Protein AF-A0A6N9USU0-F1 (afdb_monomer_lite)

Structure (mmCIF, N/CA/C/O backbone):
data_AF-A0A6N9USU0-F1
#
_entry.id   AF-A0A6N9USU0-F1
#
loop_
_atom_site.group_PDB
_atom_site.id
_atom_site.type_symbol
_atom_site.label_atom_id
_atom_site.label_alt_id
_atom_site.label_comp_id
_atom_site.label_asym_id
_atom_site.label_entity_id
_atom_site.label_seq_id
_atom_site.pdbx_PDB_ins_code
_atom_site.Cartn_x
_atom_site.Cartn_y
_atom_site.Cartn_z
_atom_site.occupancy
_atom_site.B_iso_or_equiv
_atom_site.auth_seq_id
_atom_site.auth_comp_id
_atom_site.auth_asym_id
_atom_site.auth_atom_id
_atom_site.pdbx_PDB_model_num
ATOM 1 N N . ALA A 1 1 ? -13.618 12.247 -7.071 1.00 43.53 1 ALA A N 1
ATOM 2 C CA . ALA A 1 1 ? -13.849 10.985 -7.819 1.00 43.53 1 ALA A CA 1
ATOM 3 C C . ALA A 1 1 ? -12.543 10.288 -8.222 1.00 43.53 1 ALA A C 1
ATOM 5 O O . ALA A 1 1 ? -12.478 9.072 -8.107 1.00 43.53 1 ALA A O 1
ATOM 6 N N . ARG A 1 2 ? -11.499 11.025 -8.640 1.00 38.53 2 ARG A N 1
ATOM 7 C CA . ARG A 1 2 ? -10.188 10.473 -9.038 1.00 38.53 2 ARG A CA 1
ATOM 8 C C . ARG A 1 2 ? -9.414 9.810 -7.883 1.00 38.53 2 ARG A C 1
ATOM 10 O O . ARG A 1 2 ? -8.768 8.795 -8.108 1.00 38.53 2 ARG A O 1
ATOM 17 N N . ASP A 1 3 ? -9.608 10.280 -6.651 1.00 37.22 3 ASP A N 1
ATOM 18 C CA . ASP A 1 3 ? -8.957 9.710 -5.456 1.00 37.22 3 ASP A CA 1
ATOM 19 C C . ASP A 1 3 ? -9.442 8.296 -5.105 1.00 37.22 3 ASP A C 1
ATOM 21 O O . ASP A 1 3 ? -8.721 7.524 -4.484 1.00 37.22 3 ASP A O 1
ATOM 25 N N . ARG A 1 4 ? -10.636 7.901 -5.571 1.00 32.81 4 ARG A N 1
ATOM 26 C CA . ARG A 1 4 ? -11.167 6.547 -5.348 1.00 32.81 4 ARG A CA 1
ATOM 27 C C . ARG A 1 4 ? -10.583 5.515 -6.318 1.00 32.81 4 ARG A C 1
ATOM 29 O O . ARG A 1 4 ? -10.572 4.335 -6.003 1.00 32.81 4 ARG A O 1
ATOM 36 N N . ALA A 1 5 ? -10.075 5.953 -7.473 1.00 36.12 5 ALA A N 1
ATOM 37 C CA . ALA A 1 5 ? -9.438 5.065 -8.446 1.00 36.12 5 ALA A CA 1
ATOM 38 C C . ALA A 1 5 ? -7.973 4.761 -8.087 1.00 36.12 5 ALA A C 1
ATOM 40 O O . ALA A 1 5 ? -7.496 3.669 -8.376 1.00 36.12 5 ALA A O 1
ATOM 41 N N . ALA A 1 6 ? -7.279 5.683 -7.408 1.00 39.75 6 ALA A N 1
ATOM 42 C CA . ALA A 1 6 ? -5.904 5.466 -6.945 1.00 39.75 6 ALA A CA 1
ATOM 43 C C . ALA A 1 6 ? -5.808 4.450 -5.788 1.00 39.75 6 ALA A C 1
ATOM 45 O O . ALA A 1 6 ? -4.783 3.794 -5.632 1.00 39.75 6 ALA A O 1
ATOM 46 N N . LEU A 1 7 ? -6.894 4.261 -5.029 1.00 40.88 7 LEU A N 1
ATOM 47 C C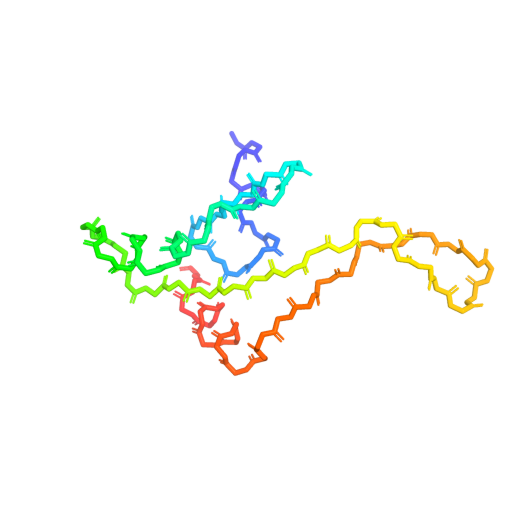A . LEU A 1 7 ? -7.009 3.226 -3.992 1.00 40.88 7 LEU A CA 1
ATOM 48 C C . LEU A 1 7 ? -7.133 1.799 -4.555 1.00 40.88 7 LEU A C 1
ATOM 50 O O . LEU A 1 7 ? -6.800 0.837 -3.872 1.00 40.88 7 LEU A O 1
ATOM 54 N N . LEU A 1 8 ? -7.551 1.638 -5.814 1.00 44.47 8 LEU A N 1
ATOM 55 C CA . LEU A 1 8 ? -7.815 0.320 -6.406 1.00 44.47 8 LEU A CA 1
ATOM 56 C C . LEU A 1 8 ? -6.560 -0.388 -6.952 1.00 44.47 8 LEU A C 1
ATOM 58 O O . LEU A 1 8 ? -6.671 -1.493 -7.472 1.00 44.47 8 LEU A O 1
ATOM 62 N N . ALA A 1 9 ? -5.368 0.206 -6.833 1.00 56.56 9 ALA A N 1
ATOM 63 C CA . ALA A 1 9 ? -4.142 -0.371 -7.394 1.00 56.56 9 ALA A CA 1
ATOM 64 C C . ALA A 1 9 ? -3.349 -1.276 -6.427 1.00 56.56 9 ALA A C 1
ATOM 66 O O . ALA A 1 9 ? -2.452 -1.982 -6.879 1.00 56.56 9 ALA A O 1
ATOM 67 N N . VAL A 1 10 ? -3.647 -1.268 -5.120 1.00 62.34 10 VAL A N 1
ATOM 68 C CA . VAL A 1 10 ? -2.781 -1.892 -4.090 1.00 62.34 10 VAL A CA 1
ATOM 69 C C . VAL A 1 10 ? -3.452 -2.946 -3.209 1.00 62.34 10 VAL A C 1
ATOM 71 O O . VAL A 1 10 ? -2.765 -3.555 -2.401 1.00 62.34 10 VAL A O 1
ATOM 74 N N . GLY A 1 11 ? -4.761 -3.192 -3.337 1.00 73.38 11 GLY A N 1
ATOM 75 C CA . GLY A 1 11 ? -5.448 -4.101 -2.406 1.00 73.38 11 GLY A CA 1
ATOM 76 C C . GLY A 1 11 ? -5.208 -3.689 -0.944 1.00 73.38 11 GLY A C 1
ATOM 77 O O . GLY A 1 11 ? -4.763 -4.485 -0.123 1.00 73.38 11 GLY A O 1
ATOM 78 N N . ALA A 1 12 ? -5.373 -2.401 -0.648 1.00 81.50 12 ALA A N 1
ATOM 79 C CA . ALA A 1 12 ? -5.158 -1.838 0.677 1.00 81.50 12 ALA A CA 1
ATOM 80 C C . ALA A 1 12 ? -6.073 -0.623 0.870 1.00 81.50 12 ALA A C 1
ATOM 82 O O . ALA A 1 12 ? -6.337 0.112 -0.082 1.00 81.50 12 ALA A O 1
ATOM 83 N N . ASP A 1 13 ? -6.510 -0.381 2.108 1.00 86.31 13 ASP A N 1
ATOM 84 C CA . ASP A 1 13 ? -7.345 0.780 2.450 1.00 86.31 13 ASP A CA 1
ATOM 85 C C . ASP A 1 13 ? -6.554 2.097 2.392 1.00 86.31 13 ASP A C 1
ATOM 87 O O . ASP A 1 13 ? -7.129 3.176 2.258 1.00 86.31 13 ASP A O 1
ATOM 91 N N . ALA A 1 14 ? -5.225 2.016 2.510 1.00 86.19 14 ALA A N 1
ATOM 92 C CA . ALA A 1 14 ? -4.308 3.142 2.418 1.00 86.19 14 ALA A CA 1
ATOM 93 C C . ALA A 1 14 ? -2.895 2.677 2.035 1.00 86.19 14 ALA A C 1
ATOM 95 O O . ALA A 1 14 ? -2.511 1.531 2.271 1.00 86.19 14 ALA A O 1
ATOM 96 N N . ARG A 1 15 ? -2.096 3.605 1.498 1.00 88.25 15 ARG A N 1
ATOM 97 C CA . ARG A 1 15 ? -0.662 3.432 1.246 1.00 88.25 15 ARG A CA 1
ATOM 98 C C . ARG A 1 15 ? 0.108 4.594 1.857 1.00 88.25 15 ARG A C 1
ATOM 100 O O . ARG A 1 15 ? -0.277 5.747 1.683 1.00 88.25 15 ARG A O 1
ATOM 107 N N . VAL A 1 16 ? 1.216 4.280 2.522 1.00 90.69 16 VAL A N 1
ATOM 108 C CA . VAL A 1 16 ? 2.221 5.261 2.941 1.00 90.69 16 VAL A CA 1
ATOM 109 C C . VAL A 1 16 ? 3.465 5.029 2.094 1.00 90.69 16 VAL A C 1
ATOM 111 O O . VAL A 1 16 ? 4.007 3.928 2.086 1.00 90.69 16 VAL A O 1
ATOM 114 N N . GLU A 1 17 ? 3.897 6.049 1.362 1.00 89.81 17 GLU A N 1
ATOM 115 C CA . GLU A 1 17 ? 5.090 6.004 0.516 1.00 89.81 17 GLU A CA 1
ATOM 116 C C . GLU A 1 17 ? 5.921 7.276 0.698 1.00 89.81 17 GLU A C 1
ATOM 118 O O . GLU A 1 17 ? 5.407 8.316 1.112 1.00 89.81 17 GLU A O 1
ATOM 123 N N . ALA A 1 18 ? 7.209 7.186 0.383 1.00 88.38 18 ALA A N 1
ATOM 124 C CA . ALA A 1 18 ? 8.127 8.313 0.380 1.00 88.38 18 ALA A CA 1
ATOM 125 C C . ALA A 1 18 ? 9.092 8.186 -0.804 1.00 88.38 18 ALA A C 1
ATOM 127 O O . ALA A 1 18 ? 9.338 7.089 -1.302 1.00 88.38 18 ALA A O 1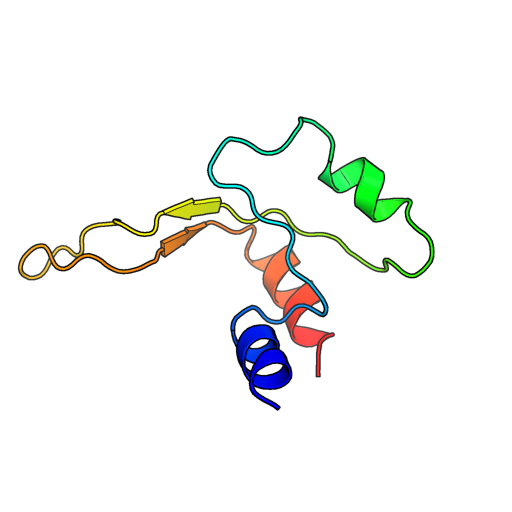
ATOM 128 N N . VAL A 1 19 ? 9.618 9.327 -1.259 1.00 85.06 19 VAL A N 1
ATOM 129 C CA . VAL A 1 19 ? 10.663 9.373 -2.299 1.00 85.06 19 VAL A CA 1
ATOM 130 C C . VAL A 1 19 ? 11.986 8.824 -1.756 1.00 85.06 19 VAL A C 1
ATOM 132 O O . VAL A 1 19 ? 12.735 8.173 -2.477 1.00 85.06 19 VAL A O 1
ATOM 135 N N . GLU A 1 20 ? 12.254 9.073 -0.476 1.00 87.94 20 GLU A N 1
ATOM 136 C CA . GLU A 1 20 ? 13.384 8.512 0.262 1.00 87.94 20 GLU A CA 1
ATOM 137 C C . GLU A 1 20 ? 12.934 7.344 1.149 1.00 87.94 20 GLU A C 1
ATOM 139 O O . GLU A 1 20 ? 11.746 7.032 1.246 1.00 87.94 20 GLU A O 1
ATOM 144 N N . ALA A 1 21 ? 13.887 6.692 1.818 1.00 87.88 21 ALA A N 1
ATOM 145 C CA . ALA A 1 21 ? 13.586 5.590 2.722 1.00 87.88 21 ALA A CA 1
ATOM 146 C C . ALA A 1 21 ? 12.610 6.017 3.833 1.00 87.88 21 ALA A C 1
ATOM 148 O O . ALA A 1 21 ? 12.793 7.042 4.495 1.00 87.88 21 ALA A O 1
ATOM 149 N N . LEU A 1 22 ? 11.587 5.192 4.068 1.00 92.88 22 LEU A N 1
ATOM 150 C CA . LEU A 1 22 ? 10.685 5.377 5.200 1.00 92.88 22 LEU A CA 1
ATOM 151 C C . LEU A 1 22 ? 11.444 5.189 6.527 1.00 92.88 22 LEU A C 1
ATOM 153 O O . LEU A 1 22 ? 12.383 4.390 6.594 1.00 92.88 22 LEU A O 1
ATOM 157 N N . PRO A 1 23 ? 11.031 5.879 7.608 1.00 94.50 23 PRO A N 1
ATOM 158 C CA . PRO A 1 23 ? 11.637 5.697 8.918 1.00 94.50 23 PRO A CA 1
ATOM 159 C C . PRO A 1 23 ? 11.590 4.238 9.379 1.00 94.50 23 PRO A C 1
ATOM 161 O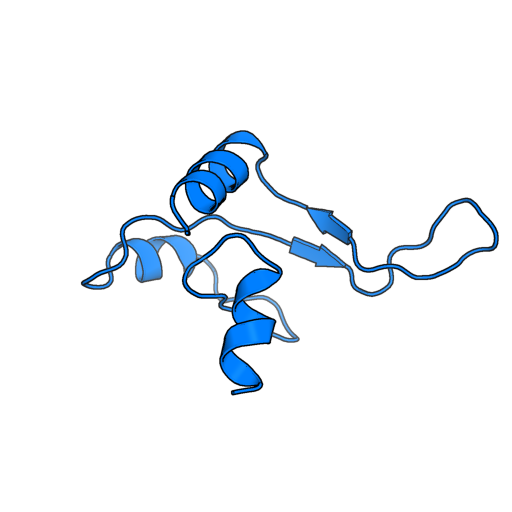 O . PRO A 1 23 ? 10.560 3.567 9.275 1.00 94.50 23 PRO A O 1
ATOM 164 N N . SER A 1 24 ? 12.685 3.766 9.975 1.00 93.50 24 SER A N 1
ATOM 165 C CA . SER A 1 24 ? 12.738 2.441 10.595 1.00 93.50 24 SER A CA 1
ATOM 166 C C . SER A 1 24 ? 11.638 2.283 11.651 1.00 93.50 24 SER A C 1
ATOM 168 O O . SER A 1 24 ? 11.450 3.168 12.491 1.00 93.50 24 SER A O 1
ATOM 170 N N . GLY A 1 25 ? 10.937 1.148 11.638 1.00 94.69 25 GLY A N 1
ATOM 171 C CA . GLY A 1 25 ? 9.871 0.849 12.599 1.00 94.69 25 GLY A CA 1
ATOM 172 C C . GLY A 1 25 ? 8.550 1.581 12.340 1.00 94.69 25 GLY A C 1
ATOM 173 O O . GLY A 1 25 ? 7.653 1.524 13.182 1.00 94.69 25 GLY A O 1
ATOM 174 N N . LEU A 1 26 ? 8.397 2.259 11.196 1.00 95.94 26 LEU A N 1
ATOM 175 C CA . LEU A 1 26 ? 7.129 2.886 10.817 1.00 95.94 26 LEU A CA 1
ATOM 176 C C . LEU A 1 26 ? 5.979 1.870 10.756 1.00 95.94 26 LEU A C 1
ATOM 178 O O . LEU A 1 26 ? 4.884 2.178 11.215 1.00 95.94 26 LEU A O 1
ATOM 182 N N . SER A 1 27 ? 6.227 0.662 10.249 1.00 94.38 27 SER A N 1
ATOM 183 C CA . SER A 1 27 ? 5.231 -0.414 10.172 1.00 94.38 27 SER A CA 1
ATOM 184 C C . SER A 1 27 ? 4.654 -0.774 11.544 1.00 94.38 27 SER A C 1
ATOM 186 O O . SER A 1 27 ? 3.436 -0.823 11.699 1.00 94.38 27 SER A O 1
ATOM 188 N N . ALA A 1 28 ? 5.510 -0.924 12.559 1.00 95.88 28 ALA A N 1
ATOM 189 C CA . ALA A 1 28 ? 5.085 -1.169 13.937 1.00 95.88 28 ALA A CA 1
ATOM 190 C C . ALA A 1 28 ? 4.238 -0.011 14.490 1.00 95.88 28 ALA A C 1
ATOM 192 O O . ALA A 1 28 ? 3.153 -0.236 15.015 1.00 95.88 28 ALA A O 1
ATOM 193 N N . ARG A 1 29 ? 4.684 1.238 14.293 1.00 97.00 29 ARG A N 1
ATOM 194 C CA . ARG A 1 29 ? 3.943 2.431 14.740 1.00 97.00 29 ARG A CA 1
ATOM 195 C C . ARG A 1 29 ? 2.571 2.560 14.081 1.00 97.00 29 ARG A C 1
ATOM 197 O O . ARG A 1 29 ? 1.613 2.942 14.741 1.00 97.00 29 ARG A O 1
ATOM 204 N N . LEU A 1 30 ? 2.472 2.259 12.787 1.00 95.56 30 LEU A N 1
ATOM 205 C CA . LEU A 1 30 ? 1.194 2.257 12.076 1.00 95.56 30 LEU A CA 1
ATOM 206 C C . LEU A 1 30 ? 0.281 1.136 12.580 1.00 95.56 30 LEU A C 1
ATOM 208 O O . LEU A 1 30 ? -0.912 1.366 12.729 1.00 95.56 30 LEU A O 1
ATOM 212 N N . GLY A 1 31 ? 0.832 -0.037 12.903 1.00 95.31 31 GLY A N 1
ATOM 213 C CA . GLY A 1 31 ? 0.076 -1.148 13.486 1.00 95.31 31 GLY A CA 1
ATOM 214 C C . GLY A 1 31 ? -0.551 -0.838 14.852 1.00 95.31 31 GLY A C 1
ATOM 215 O O . GLY A 1 31 ? -1.539 -1.465 15.220 1.00 95.31 31 GLY A O 1
ATOM 216 N N . GLU A 1 32 ? -0.018 0.141 15.586 1.00 96.94 32 GLU A N 1
ATOM 217 C CA . GLU A 1 32 ? -0.566 0.607 16.868 1.00 96.94 32 GLU A CA 1
ATOM 218 C C . GLU A 1 32 ? -1.628 1.710 16.713 1.00 96.94 32 GLU A C 1
ATOM 220 O O . GLU A 1 32 ? -2.305 2.067 17.682 1.00 96.94 32 GLU A O 1
ATOM 225 N N . ALA A 1 33 ? -1.789 2.278 15.514 1.00 96.56 33 ALA A N 1
ATOM 226 C CA . ALA A 1 33 ? -2.713 3.381 15.297 1.00 96.56 33 ALA A CA 1
ATOM 227 C C . ALA A 1 33 ? -4.183 2.908 15.366 1.00 96.56 33 ALA A C 1
ATOM 229 O O . ALA A 1 33 ? -4.544 1.899 14.752 1.00 96.56 33 ALA A O 1
ATOM 230 N N . PRO A 1 34 ? -5.079 3.645 16.058 1.00 95.56 34 PRO A N 1
ATOM 231 C CA . PRO A 1 34 ? -6.492 3.287 16.126 1.00 95.56 34 PRO A CA 1
ATOM 232 C C . PRO A 1 34 ? -7.125 3.139 14.738 1.00 95.56 34 PRO A C 1
ATOM 234 O O . PRO A 1 34 ? -7.039 4.039 13.905 1.00 95.56 34 PRO A O 1
ATOM 237 N N . GLY A 1 35 ? -7.794 2.009 14.507 1.00 91.38 35 GLY A N 1
ATOM 238 C CA . GLY A 1 35 ? -8.449 1.699 13.233 1.00 91.38 35 GLY A CA 1
ATOM 239 C C . GLY A 1 35 ? -7.567 0.960 12.223 1.00 91.38 35 GLY A C 1
ATOM 240 O O . GLY A 1 35 ? -8.101 0.445 11.243 1.00 91.38 35 GLY A O 1
ATOM 241 N N . VAL A 1 36 ? -6.261 0.825 12.472 1.00 92.62 36 VAL A N 1
ATOM 242 C CA . VAL A 1 36 ? -5.386 -0.020 11.653 1.00 92.62 36 VAL A CA 1
ATOM 243 C C . VAL A 1 36 ? -5.547 -1.473 12.082 1.00 92.62 36 VAL A C 1
ATOM 245 O O . VAL A 1 36 ? -5.340 -1.829 13.239 1.00 92.62 36 VAL A O 1
ATOM 248 N N . ARG A 1 37 ? -5.955 -2.325 11.139 1.00 91.19 37 ARG A N 1
ATOM 249 C CA . ARG A 1 37 ? -6.114 -3.767 11.377 1.00 91.19 37 ARG A CA 1
ATOM 250 C C . ARG A 1 37 ? -4.866 -4.559 11.005 1.00 91.19 37 ARG A C 1
ATOM 252 O O . ARG A 1 37 ? -4.596 -5.592 11.607 1.00 91.19 37 ARG A O 1
ATOM 259 N N . GLU A 1 38 ? -4.144 -4.099 9.994 1.00 91.25 38 GLU A N 1
ATOM 260 C CA . GLU A 1 38 ? -2.982 -4.776 9.440 1.00 91.25 38 GLU A CA 1
ATOM 261 C C . GLU A 1 38 ? -2.122 -3.779 8.669 1.00 91.25 38 GLU A C 1
ATOM 263 O O . GLU A 1 38 ? -2.630 -2.820 8.089 1.00 91.25 38 GLU A O 1
ATOM 268 N N . VAL A 1 39 ? -0.817 -4.034 8.651 1.00 93.62 39 VAL A N 1
ATOM 269 C CA . VAL A 1 39 ? 0.162 -3.310 7.846 1.00 93.62 39 VAL A CA 1
ATOM 270 C C . VAL A 1 39 ? 1.070 -4.347 7.198 1.00 93.62 39 VAL A C 1
ATOM 272 O O . VAL A 1 39 ? 1.523 -5.277 7.864 1.00 93.62 39 VAL A O 1
ATOM 275 N N . THR A 1 40 ? 1.354 -4.188 5.908 1.00 92.69 40 THR A N 1
ATOM 276 C CA . THR A 1 40 ? 2.366 -4.980 5.206 1.00 92.69 40 THR A CA 1
ATOM 277 C C . THR A 1 40 ? 3.368 -4.048 4.542 1.00 92.69 40 THR A C 1
ATOM 279 O O . THR A 1 40 ? 3.004 -2.972 4.066 1.00 92.69 40 THR A O 1
ATOM 282 N N . GLU A 1 41 ? 4.636 -4.442 4.540 1.00 92.69 41 GLU A N 1
ATOM 283 C CA . GLU A 1 41 ? 5.691 -3.680 3.881 1.00 92.69 41 GLU A CA 1
ATOM 284 C C . GLU A 1 41 ? 5.767 -4.062 2.401 1.00 92.69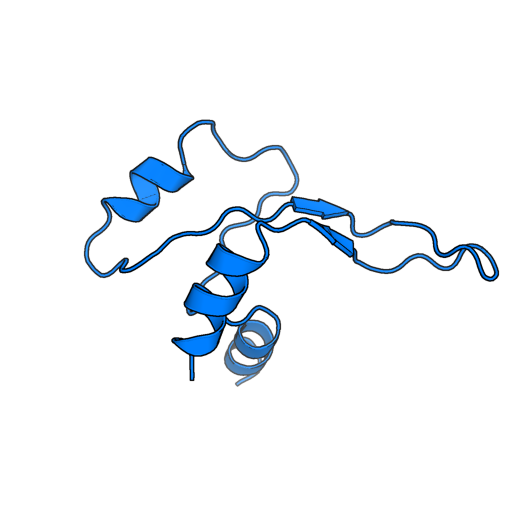 41 GLU A C 1
ATOM 286 O O . GLU A 1 41 ? 5.669 -5.237 2.032 1.00 92.69 41 GLU A O 1
ATOM 291 N N . ALA A 1 42 ? 5.964 -3.054 1.556 1.00 89.81 42 ALA A N 1
ATOM 292 C CA . ALA A 1 42 ? 6.187 -3.214 0.129 1.00 89.81 42 ALA A CA 1
ATOM 293 C C . ALA A 1 42 ? 7.329 -2.293 -0.307 1.00 89.81 42 ALA A C 1
ATOM 295 O O . ALA A 1 42 ? 7.359 -1.118 0.059 1.00 89.81 42 ALA A O 1
ATOM 296 N N . GLY A 1 43 ? 8.254 -2.822 -1.102 1.00 89.38 43 GLY A N 1
ATOM 297 C CA . GLY A 1 43 ? 9.241 -2.027 -1.828 1.00 89.38 43 GLY A CA 1
ATOM 298 C C . GLY A 1 43 ? 8.802 -1.881 -3.277 1.00 89.38 43 GLY A C 1
ATOM 299 O O . GLY A 1 43 ? 8.368 -2.864 -3.871 1.00 89.38 43 GLY A O 1
ATOM 300 N N . VAL A 1 44 ? 8.907 -0.685 -3.854 1.00 87.62 44 VAL A N 1
ATOM 301 C CA . VAL A 1 44 ? 8.582 -0.461 -5.269 1.00 87.62 44 VAL A CA 1
ATOM 302 C C . VAL A 1 44 ? 9.793 0.113 -5.984 1.00 87.62 44 VAL A C 1
ATOM 304 O O . VAL A 1 44 ? 10.264 1.194 -5.639 1.00 87.62 44 VAL A O 1
ATOM 307 N N . ASP A 1 45 ? 10.267 -0.600 -7.001 1.00 88.00 45 ASP A N 1
ATOM 308 C CA . ASP A 1 45 ? 11.187 -0.055 -7.991 1.00 88.00 45 ASP A CA 1
ATOM 309 C C . ASP A 1 45 ? 10.379 0.379 -9.216 1.00 88.00 45 ASP A C 1
ATOM 311 O O . ASP A 1 45 ? 9.858 -0.443 -9.969 1.00 88.00 45 ASP A O 1
ATOM 315 N N . TYR A 1 46 ? 10.248 1.689 -9.407 1.00 85.38 46 TYR A N 1
ATOM 316 C CA . TYR A 1 46 ? 9.492 2.264 -10.519 1.00 85.38 46 TYR A CA 1
ATOM 317 C C . TYR A 1 46 ? 10.217 2.167 -11.869 1.00 85.38 46 TYR A C 1
ATOM 319 O O . TYR A 1 46 ? 9.599 2.413 -12.906 1.00 85.38 46 TYR A O 1
ATOM 327 N N . LEU A 1 47 ? 11.512 1.839 -11.873 1.00 88.62 47 LEU A N 1
ATOM 328 C CA . LEU A 1 47 ? 12.357 1.832 -13.067 1.00 88.62 47 LEU A CA 1
ATOM 329 C C . LEU A 1 47 ? 12.900 0.445 -13.420 1.00 88.62 47 LEU A C 1
ATOM 331 O O . LEU A 1 47 ? 13.712 0.352 -14.351 1.00 88.62 47 LEU A O 1
ATOM 335 N N . ALA A 1 48 ? 12.419 -0.607 -12.753 1.00 87.62 48 ALA A N 1
ATOM 336 C CA . ALA A 1 48 ? 12.816 -1.985 -13.009 1.00 87.62 48 ALA A CA 1
ATOM 337 C C . ALA A 1 48 ? 12.728 -2.317 -14.507 1.00 87.62 48 ALA A C 1
ATOM 339 O O . ALA A 1 48 ? 11.751 -1.995 -15.187 1.00 87.62 48 ALA A O 1
ATOM 340 N N . LYS A 1 49 ? 13.792 -2.927 -15.034 1.00 91.88 49 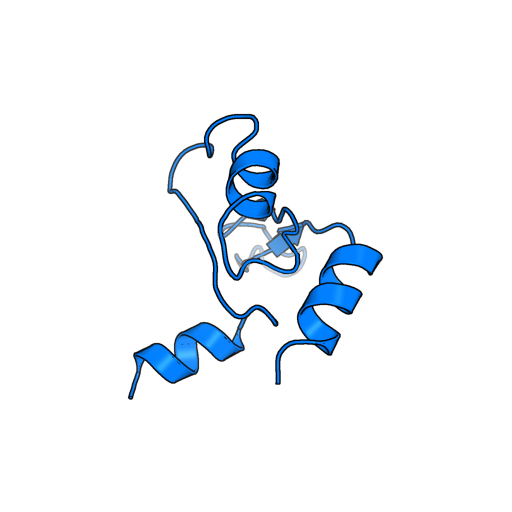LYS A N 1
ATOM 341 C CA . LYS A 1 49 ? 13.955 -3.206 -16.463 1.00 91.88 49 LYS A CA 1
ATOM 342 C C . LYS A 1 49 ? 13.441 -4.594 -16.807 1.00 91.88 49 LYS A C 1
ATOM 344 O O . LYS A 1 49 ? 13.853 -5.573 -16.187 1.00 91.88 49 LYS A O 1
ATOM 349 N N . THR A 1 50 ? 12.579 -4.682 -17.814 1.00 86.75 50 THR A N 1
ATOM 350 C CA . THR A 1 50 ? 12.176 -5.967 -18.383 1.00 86.75 50 THR A CA 1
ATOM 351 C C . THR A 1 50 ? 13.296 -6.553 -19.242 1.00 86.75 50 THR A C 1
ATOM 353 O O . THR A 1 50 ? 14.063 -5.796 -19.846 1.00 86.75 50 THR A O 1
ATOM 356 N N . PRO A 1 51 ? 13.384 -7.891 -19.344 1.00 85.56 51 PRO A N 1
ATOM 357 C CA . PRO A 1 51 ? 14.307 -8.546 -20.270 1.00 85.56 51 PRO A CA 1
ATOM 358 C C . PRO A 1 51 ? 14.048 -8.170 -21.736 1.00 85.56 51 PRO A C 1
ATOM 360 O O . PRO A 1 51 ? 14.994 -8.058 -22.511 1.00 85.56 51 PRO A O 1
ATOM 363 N N . ASP A 1 52 ? 12.783 -7.929 -22.088 1.00 79.75 52 ASP A N 1
ATOM 364 C CA . ASP A 1 52 ? 12.368 -7.582 -23.446 1.00 79.75 52 ASP A CA 1
ATOM 365 C C . ASP A 1 52 ? 12.488 -6.067 -23.671 1.00 79.75 52 ASP A C 1
ATOM 367 O O . ASP A 1 52 ? 11.785 -5.268 -23.044 1.00 79.75 52 ASP A O 1
ATOM 371 N N . ASP A 1 53 ? 13.424 -5.680 -24.538 1.00 76.31 53 ASP A N 1
ATOM 372 C CA . ASP A 1 53 ? 13.675 -4.318 -25.034 1.00 76.31 53 ASP A CA 1
ATOM 373 C C . ASP A 1 53 ? 13.960 -3.235 -23.972 1.00 76.31 53 ASP A C 1
ATOM 375 O O . ASP A 1 53 ? 13.916 -2.036 -24.262 1.00 76.31 53 ASP A O 1
ATOM 379 N N . GLY A 1 54 ? 14.275 -3.626 -22.730 1.00 82.06 54 GLY A N 1
ATOM 380 C CA . GLY A 1 54 ? 14.672 -2.702 -21.661 1.00 82.06 54 GLY A CA 1
ATOM 381 C C . GLY A 1 54 ? 13.579 -1.713 -21.240 1.00 82.06 54 GLY A C 1
ATOM 382 O O . GLY A 1 54 ? 13.889 -0.635 -20.705 1.00 82.06 54 GLY A O 1
ATOM 383 N N . GLN A 1 55 ? 12.310 -2.058 -21.481 1.00 88.12 55 GLN A N 1
ATOM 384 C CA . GLN A 1 55 ? 11.175 -1.276 -20.999 1.00 88.12 55 GLN A CA 1
ATOM 385 C C . GLN A 1 55 ? 11.235 -1.175 -19.470 1.00 88.12 55 GLN A C 1
ATOM 387 O O . GLN A 1 55 ? 11.588 -2.131 -18.778 1.00 88.12 55 GLN A O 1
ATOM 392 N N . SER A 1 56 ? 10.927 0.008 -18.938 1.00 86.88 56 SER A N 1
ATOM 393 C CA . SER A 1 56 ? 10.789 0.189 -17.492 1.00 86.88 56 SER A CA 1
ATOM 394 C C . SER A 1 56 ? 9.346 -0.039 -17.082 1.00 86.88 56 SER A C 1
ATOM 396 O O . SER A 1 56 ? 8.443 0.574 -17.650 1.00 86.88 56 SER A O 1
ATOM 398 N N . LEU A 1 57 ? 9.148 -0.877 -16.070 1.00 83.88 57 LEU A N 1
ATOM 399 C CA . LEU A 1 57 ? 7.853 -1.108 -15.446 1.00 83.88 57 LEU A CA 1
ATOM 400 C C . LEU A 1 57 ? 7.992 -1.015 -13.922 1.00 83.88 57 LEU A C 1
ATOM 402 O O . LEU A 1 57 ? 9.020 -1.426 -13.384 1.00 83.88 57 LEU A O 1
ATOM 406 N N . PRO A 1 58 ? 6.962 -0.529 -13.210 1.00 84.75 58 PRO A N 1
ATOM 407 C CA . PRO A 1 58 ? 6.931 -0.617 -11.760 1.00 84.75 58 PRO A CA 1
ATOM 408 C C . PRO A 1 58 ? 6.940 -2.076 -11.299 1.00 84.75 58 PRO A C 1
ATOM 410 O O . PRO A 1 58 ? 6.107 -2.875 -11.731 1.00 84.75 58 PRO A O 1
ATOM 413 N N . LEU A 1 59 ? 7.849 -2.405 -10.386 1.00 85.94 59 LEU A N 1
ATOM 414 C CA . LEU A 1 59 ? 7.966 -3.716 -9.764 1.00 85.94 59 LEU A CA 1
ATOM 415 C C . LEU A 1 59 ? 7.811 -3.585 -8.251 1.00 85.94 59 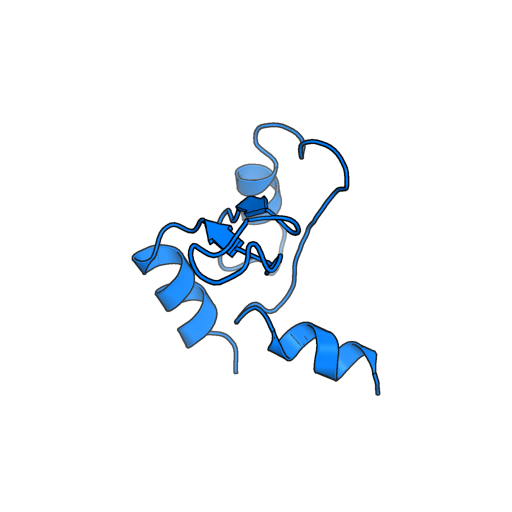LEU A C 1
ATOM 417 O O . LEU A 1 59 ? 8.590 -2.892 -7.600 1.00 85.94 59 LEU A O 1
ATOM 421 N N . ALA A 1 60 ? 6.822 -4.280 -7.693 1.00 88.25 60 ALA A N 1
ATOM 422 C CA . ALA A 1 60 ? 6.610 -4.352 -6.254 1.00 88.25 60 ALA A CA 1
ATOM 423 C C . ALA A 1 60 ? 7.205 -5.645 -5.679 1.00 88.25 60 ALA A C 1
ATOM 425 O O . ALA A 1 60 ? 6.825 -6.748 -6.074 1.00 88.25 60 ALA A O 1
ATOM 426 N N . GLY A 1 61 ? 8.113 -5.506 -4.717 1.00 91.12 61 GLY A N 1
ATOM 427 C CA . GLY A 1 61 ? 8.547 -6.578 -3.830 1.00 91.12 61 GLY A CA 1
ATOM 428 C C . GLY A 1 61 ? 7.692 -6.585 -2.567 1.00 91.12 61 GLY A C 1
ATOM 429 O O . GLY A 1 61 ? 7.614 -5.577 -1.865 1.00 91.12 61 GLY A O 1
ATOM 430 N N . VAL A 1 62 ? 7.055 -7.718 -2.275 1.00 90.75 62 VAL A N 1
ATOM 431 C CA . VAL A 1 62 ? 6.160 -7.900 -1.120 1.00 90.75 62 VAL A CA 1
ATOM 432 C C . VAL A 1 62 ? 6.393 -9.255 -0.462 1.00 90.75 62 VAL A C 1
ATOM 434 O O . VAL A 1 62 ? 6.899 -10.179 -1.098 1.00 90.75 62 VAL A O 1
ATOM 437 N N . THR A 1 63 ? 5.946 -9.407 0.787 1.00 92.25 63 THR A N 1
ATOM 438 C CA . THR A 1 63 ? 5.736 -10.738 1.378 1.00 92.25 63 THR A CA 1
ATOM 439 C C . THR A 1 63 ? 4.415 -11.308 0.841 1.00 92.25 63 THR A C 1
ATOM 441 O O . THR A 1 63 ? 3.358 -10.811 1.240 1.00 92.25 63 THR A O 1
ATOM 444 N N . PRO A 1 64 ? 4.412 -12.341 -0.029 1.00 91.00 64 PRO A N 1
ATOM 445 C CA . PRO A 1 64 ? 3.217 -12.689 -0.804 1.00 91.00 64 PRO A CA 1
ATOM 446 C C . PRO A 1 64 ? 2.004 -13.070 0.051 1.00 91.00 64 PRO A C 1
ATOM 448 O O . PRO A 1 64 ? 0.898 -12.616 -0.218 1.00 91.00 64 PRO A O 1
ATOM 451 N N . GLY A 1 65 ? 2.207 -13.860 1.111 1.00 92.12 65 GLY A N 1
ATOM 452 C CA . GLY A 1 65 ? 1.118 -14.280 1.997 1.00 92.12 65 GLY A CA 1
ATOM 453 C C . GLY A 1 65 ? 0.495 -13.120 2.777 1.00 92.12 65 GLY A C 1
ATOM 454 O O . GLY A 1 65 ? -0.725 -13.041 2.878 1.00 92.12 65 GLY A O 1
ATOM 455 N N . ALA A 1 66 ? 1.320 -12.198 3.280 1.00 90.44 66 ALA A N 1
ATOM 456 C CA . ALA A 1 66 ? 0.845 -11.024 4.011 1.00 90.44 66 ALA A CA 1
ATOM 457 C C . ALA A 1 66 ? 0.089 -10.062 3.083 1.00 90.44 66 ALA A C 1
ATOM 459 O O . ALA A 1 66 ? -1.009 -9.623 3.409 1.00 90.44 66 ALA A O 1
ATOM 460 N N . TYR A 1 67 ? 0.630 -9.809 1.887 1.00 87.19 67 TYR A N 1
ATOM 461 C CA . TYR A 1 67 ? -0.025 -8.955 0.899 1.00 87.19 67 TYR A CA 1
ATOM 462 C C . TYR A 1 67 ? -1.342 -9.555 0.395 1.00 87.19 67 TYR A C 1
ATOM 464 O O . TYR A 1 67 ? -2.339 -8.849 0.308 1.00 87.19 67 TYR A O 1
ATOM 472 N N . ALA A 1 68 ? -1.391 -10.864 0.122 1.00 89.94 68 ALA A N 1
ATOM 473 C CA . ALA A 1 68 ? -2.630 -11.534 -0.273 1.00 89.94 68 ALA A CA 1
ATOM 474 C C . ALA A 1 68 ? -3.694 -11.481 0.834 1.00 89.94 68 ALA A C 1
ATOM 476 O O . ALA A 1 68 ? -4.877 -11.308 0.546 1.00 89.94 68 ALA A O 1
ATOM 477 N N . ALA A 1 69 ? -3.282 -11.615 2.097 1.00 89.44 69 ALA A N 1
ATOM 478 C CA . ALA A 1 69 ? -4.191 -11.531 3.228 1.00 89.44 69 ALA A CA 1
ATOM 479 C C . ALA A 1 69 ? -4.753 -10.107 3.397 1.00 89.44 69 ALA A C 1
ATOM 481 O O . ALA A 1 69 ? -5.963 -9.970 3.573 1.00 89.44 69 ALA A O 1
ATOM 482 N N . LEU A 1 70 ? -3.907 -9.076 3.278 1.00 88.12 70 LEU A N 1
ATOM 483 C CA . LEU A 1 70 ? -4.319 -7.668 3.278 1.00 88.12 70 LEU A CA 1
ATOM 484 C C . LEU A 1 70 ? -5.283 -7.372 2.116 1.00 88.12 70 LEU A C 1
ATOM 486 O O . LEU A 1 70 ? -6.410 -6.937 2.345 1.00 88.12 70 LEU A O 1
ATOM 490 N N . ALA A 1 71 ? -4.884 -7.704 0.886 1.00 85.62 71 ALA A N 1
ATOM 491 C CA . ALA A 1 71 ? -5.657 -7.441 -0.326 1.00 85.62 71 ALA A CA 1
ATOM 492 C C . ALA A 1 71 ? -6.986 -8.192 -0.383 1.00 85.62 71 ALA A C 1
ATOM 494 O O . ALA A 1 71 ? -7.983 -7.651 -0.853 1.00 85.62 71 ALA A O 1
ATOM 495 N N . GLY A 1 72 ? -7.038 -9.418 0.141 1.00 85.19 72 GLY A N 1
ATOM 496 C CA . GLY A 1 72 ? -8.278 -10.189 0.226 1.00 85.19 72 GLY A CA 1
ATOM 497 C C . GLY A 1 72 ? -9.297 -9.622 1.220 1.00 85.19 72 GLY A C 1
ATOM 498 O O . GLY A 1 72 ? -10.452 -10.042 1.209 1.00 85.19 72 GLY A O 1
ATOM 499 N N . ARG A 1 73 ? -8.885 -8.694 2.091 1.00 80.75 73 ARG A N 1
ATOM 500 C CA . ARG A 1 73 ? -9.757 -8.018 3.062 1.00 80.75 73 ARG A CA 1
ATOM 501 C C . ARG A 1 73 ? -10.235 -6.649 2.593 1.00 80.75 73 ARG A C 1
ATOM 503 O O . ARG A 1 73 ? -11.180 -6.128 3.179 1.00 80.75 73 ARG A O 1
ATOM 510 N N . THR A 1 74 ? -9.600 -6.086 1.571 1.00 69.06 74 THR A N 1
ATOM 511 C CA . THR A 1 74 ? -9.957 -4.783 1.009 1.00 69.06 74 THR A CA 1
ATOM 512 C C . THR A 1 74 ? -10.897 -4.977 -0.175 1.00 69.06 74 THR A C 1
ATOM 514 O O . THR A 1 74 ? -10.499 -5.537 -1.197 1.00 69.06 74 THR A O 1
ATOM 517 N N . GLY A 1 75 ? -12.150 -4.545 -0.027 1.00 58.91 75 GLY A N 1
ATOM 518 C CA . GLY A 1 75 ? -13.216 -4.667 -1.025 1.00 58.91 75 GLY A CA 1
ATOM 519 C C . GLY A 1 75 ? -14.413 -3.802 -0.668 1.00 58.91 75 GLY A C 1
ATOM 520 O O . GLY A 1 75 ? -14.830 -3.852 0.510 1.00 58.91 75 GLY A O 1
#

Radius of gyration: 14.23 Å; chains: 1; bounding box: 28×25×42 Å

pLDDT: mean 82.4, std 16.83, range [32.81, 97.0]

Organism: NCBI:txid285562

Sequence (75 aa):
ARDRAALLAVGADARVEAVEALPSGLSARLGEAPGVREVTEAGVDYLAKTPDDGQSLPLAGVTPGAYAALAGRTG

Secondary structure (DSSP, 8-state):
-THHHHGGGTTSS-----SSPPPTTHHHHHHTSTT------EEEETTPBPTTTT-B--EEEE-HHHHHHHHTT--

Foldseek 3Di:
DVVVVVCPPQLAPDDDDDPDDDDPCVLVVQCPDPPDPHDWDKDWDQQDFDPPPRDGHIDIDTDVVRSCVSSVPRD